Protein AF-A0A435JBN3-F1 (afdb_monomer_lite)

pLDDT: mean 92.52, std 6.9, range [53.62, 98.25]

Sequence (71 aa):
MADRLRIVHCFRSPVGGIFRHVRDLTEAQVAAGHSVGIVCDSTTGGAFEEHLFEQMKNMLALGIHRTPMQR

Foldseek 3Di:
DPDAEEEEAEEEALDDDVVVVVLVVLVVSLVVVHAYEYEYAPPDDDPVSVVVLVVCQVSHNPGYHHYHDDD

Structure (mmCIF, N/CA/C/O backbone):
data_AF-A0A435JBN3-F1
#
_entry.id   AF-A0A435JBN3-F1
#
loop_
_atom_site.group_PDB
_atom_site.id
_atom_site.type_symbol
_atom_site.label_atom_id
_atom_site.label_alt_id
_atom_site.label_comp_id
_atom_site.label_asym_id
_atom_site.label_entity_id
_atom_site.label_seq_id
_atom_site.pdbx_PDB_ins_code
_atom_site.Cartn_x
_atom_site.Cartn_y
_atom_site.Cartn_z
_atom_site.occupancy
_atom_site.B_iso_or_equiv
_atom_site.auth_seq_id
_atom_site.auth_comp_id
_atom_site.auth_asym_id
_atom_site.auth_atom_id
_atom_site.pdbx_PDB_model_num
ATOM 1 N N . MET A 1 1 ? -14.879 11.737 18.743 1.00 53.62 1 MET A N 1
ATOM 2 C CA . MET A 1 1 ? -13.836 10.790 18.295 1.00 53.62 1 MET A CA 1
ATOM 3 C C . MET A 1 1 ? -14.312 10.201 16.985 1.00 53.62 1 MET A C 1
ATOM 5 O O . MET A 1 1 ? -15.446 9.746 16.949 1.00 53.62 1 MET A O 1
ATOM 9 N N . ALA A 1 2 ? -13.527 10.302 15.911 1.00 66.12 2 ALA A N 1
ATOM 10 C CA . ALA A 1 2 ? -13.847 9.569 14.690 1.00 66.12 2 ALA A CA 1
ATOM 11 C C . ALA A 1 2 ? -13.685 8.072 14.977 1.00 66.12 2 ALA A C 1
ATOM 13 O O . ALA A 1 2 ? -12.720 7.681 15.635 1.00 66.12 2 ALA A O 1
ATOM 14 N N . ASP A 1 3 ? -14.644 7.263 14.538 1.00 87.62 3 ASP A N 1
ATOM 15 C CA . ASP A 1 3 ? -14.597 5.817 14.734 1.00 87.62 3 ASP A CA 1
ATOM 16 C C . ASP A 1 3 ? -13.383 5.209 14.017 1.00 87.62 3 ASP A C 1
ATOM 18 O O . ASP A 1 3 ? -12.921 5.711 12.985 1.00 87.62 3 ASP A O 1
ATOM 22 N N . ARG A 1 4 ? -12.849 4.108 14.553 1.00 94.56 4 ARG A N 1
ATOM 23 C CA . ARG A 1 4 ? -11.728 3.399 13.923 1.00 94.56 4 ARG A CA 1
ATOM 24 C C . ARG A 1 4 ? -12.176 2.799 12.588 1.00 94.56 4 ARG A C 1
ATOM 26 O O . ARG A 1 4 ? -12.859 1.779 12.553 1.00 94.56 4 ARG A O 1
ATOM 33 N N . LEU A 1 5 ? -11.732 3.397 11.484 1.00 97.19 5 LEU A N 1
ATOM 34 C CA . LEU A 1 5 ? -12.006 2.904 10.134 1.00 97.19 5 LEU A CA 1
ATOM 35 C C . LEU A 1 5 ? -11.101 1.728 9.734 1.00 97.19 5 LEU A C 1
ATOM 37 O O . LEU A 1 5 ? -9.987 1.563 10.239 1.00 97.19 5 LEU A O 1
ATOM 41 N N . ARG A 1 6 ? -11.594 0.932 8.778 1.00 97.50 6 ARG A N 1
ATOM 42 C CA . ARG A 1 6 ? -10.845 -0.100 8.049 1.00 97.50 6 ARG A CA 1
ATOM 43 C C . ARG A 1 6 ? -10.659 0.377 6.611 1.00 97.50 6 ARG A C 1
ATOM 45 O O . ARG A 1 6 ? -11.642 0.516 5.892 1.00 97.50 6 ARG A O 1
ATOM 52 N N . ILE A 1 7 ? -9.423 0.650 6.211 1.00 97.75 7 ILE A N 1
ATOM 53 C CA . ILE A 1 7 ? -9.082 1.313 4.948 1.00 97.75 7 ILE A CA 1
ATOM 54 C C . ILE A 1 7 ? -8.217 0.369 4.113 1.00 97.75 7 ILE A C 1
ATOM 56 O O . ILE A 1 7 ? -7.230 -0.170 4.607 1.00 97.75 7 ILE A O 1
ATOM 60 N N . VAL A 1 8 ? -8.577 0.172 2.845 1.00 97.75 8 VAL A N 1
ATOM 61 C CA . VAL A 1 8 ? -7.798 -0.637 1.901 1.00 97.75 8 VAL A CA 1
ATOM 62 C C . VAL A 1 8 ? -7.385 0.233 0.724 1.00 97.75 8 VAL A C 1
ATOM 64 O O . VAL A 1 8 ? -8.238 0.738 -0.003 1.00 97.75 8 VAL A O 1
ATOM 67 N N . HIS A 1 9 ? -6.077 0.379 0.519 1.00 97.25 9 HIS A N 1
ATOM 68 C CA . HIS A 1 9 ? -5.527 1.007 -0.681 1.00 97.25 9 HIS A CA 1
ATOM 69 C C . HIS A 1 9 ? -5.375 -0.042 -1.772 1.00 97.25 9 HIS A C 1
ATOM 71 O O . HIS A 1 9 ? -4.579 -0.968 -1.628 1.00 97.25 9 HIS A O 1
ATOM 77 N N . CYS A 1 10 ? -6.127 0.103 -2.862 1.00 95.62 10 CYS A N 1
ATOM 78 C CA . CYS A 1 10 ? -6.037 -0.773 -4.026 1.00 95.62 10 CYS A CA 1
ATOM 79 C C . CYS A 1 10 ? -5.456 -0.003 -5.213 1.00 95.62 10 CYS A C 1
ATOM 81 O O . CYS A 1 10 ? -6.053 0.974 -5.666 1.00 95.62 10 CYS A O 1
ATOM 83 N N . PHE A 1 11 ? -4.288 -0.411 -5.709 1.00 93.44 11 PHE A N 1
ATOM 84 C CA . PHE A 1 11 ? -3.630 0.275 -6.822 1.00 93.44 11 PHE A CA 1
ATOM 85 C C . PHE A 1 11 ? -2.703 -0.655 -7.606 1.00 93.44 11 PHE A C 1
ATOM 87 O O . PHE A 1 11 ? -2.039 -1.521 -7.047 1.00 93.44 11 PHE A O 1
ATOM 94 N N . ARG A 1 12 ? -2.614 -0.450 -8.924 1.00 92.00 12 ARG A N 1
ATOM 95 C CA . ARG A 1 12 ? -1.867 -1.361 -9.805 1.00 92.00 12 ARG A CA 1
ATOM 96 C C . ARG A 1 12 ? -0.359 -1.139 -9.811 1.00 92.00 12 ARG A C 1
ATOM 98 O O . ARG A 1 12 ? 0.374 -2.049 -10.132 1.00 92.00 12 ARG A O 1
ATOM 105 N N . SER A 1 13 ? 0.130 0.069 -9.563 1.00 90.06 13 SER A N 1
ATOM 106 C CA . SER A 1 13 ? 1.558 0.369 -9.730 1.00 90.06 13 SER A CA 1
ATOM 107 C C . SER A 1 13 ? 2.237 0.459 -8.363 1.00 90.06 13 SER A C 1
ATOM 109 O O . SER A 1 13 ? 2.267 1.550 -7.802 1.00 90.06 13 SER A O 1
ATOM 111 N N . PRO A 1 14 ? 2.810 -0.626 -7.812 1.00 86.88 14 PRO A N 1
ATOM 112 C CA . PRO A 1 14 ? 3.570 -0.627 -6.563 1.00 86.88 14 PRO A CA 1
ATOM 113 C C . PRO A 1 14 ? 4.937 0.069 -6.677 1.00 86.88 14 PRO A C 1
ATOM 115 O O . PRO A 1 14 ? 5.811 -0.188 -5.868 1.00 86.88 14 PRO A O 1
ATOM 118 N N . VAL A 1 15 ? 5.135 0.945 -7.667 1.00 89.94 15 VAL A N 1
ATOM 119 C CA . VAL A 1 15 ? 6.397 1.639 -7.966 1.00 89.94 15 VAL A CA 1
ATOM 120 C C . VAL A 1 15 ? 6.186 3.147 -8.097 1.00 89.94 15 VAL A C 1
ATOM 122 O O . VAL A 1 15 ? 5.085 3.621 -8.399 1.00 89.94 15 VAL A O 1
ATOM 125 N N . GLY A 1 16 ? 7.270 3.907 -7.935 1.00 90.00 16 GLY A N 1
ATOM 126 C CA . GLY A 1 16 ? 7.316 5.334 -8.258 1.00 90.00 16 GLY A CA 1
ATOM 127 C C . GLY A 1 16 ? 6.416 6.218 -7.384 1.00 90.00 16 GLY A C 1
ATOM 128 O O . GLY A 1 16 ? 6.176 5.940 -6.208 1.00 90.00 16 GLY A O 1
ATOM 129 N N . GLY A 1 17 ? 5.936 7.326 -7.962 1.00 92.38 17 GLY A N 1
ATOM 130 C CA . GLY A 1 17 ? 5.254 8.395 -7.221 1.00 92.38 17 GLY A CA 1
ATOM 131 C C . GLY A 1 17 ? 3.955 7.969 -6.532 1.00 92.38 17 GLY A C 1
ATOM 132 O O . GLY A 1 17 ? 3.693 8.394 -5.409 1.00 92.38 17 GLY A O 1
ATOM 133 N N . ILE A 1 18 ? 3.170 7.085 -7.156 1.00 91.56 18 ILE A N 1
ATOM 134 C CA . ILE A 1 18 ? 1.935 6.576 -6.545 1.00 91.56 18 ILE A CA 1
ATOM 135 C C . ILE A 1 18 ? 2.232 5.721 -5.310 1.00 91.56 18 ILE A C 1
ATOM 137 O O . ILE A 1 18 ? 1.568 5.881 -4.290 1.00 91.56 18 ILE A O 1
ATOM 141 N N . PHE A 1 19 ? 3.267 4.878 -5.354 1.00 93.62 19 PHE A N 1
ATOM 142 C CA . PHE A 1 19 ? 3.631 4.050 -4.209 1.00 93.62 19 PHE A CA 1
ATOM 143 C C . PHE A 1 19 ? 4.166 4.890 -3.047 1.00 93.62 19 PHE A C 1
ATOM 145 O O . PHE A 1 19 ? 3.771 4.670 -1.903 1.00 93.62 19 PHE A O 1
ATOM 152 N N . ARG A 1 20 ? 4.991 5.908 -3.339 1.00 93.94 20 ARG A N 1
ATOM 153 C CA . ARG A 1 20 ? 5.425 6.881 -2.325 1.00 93.94 20 ARG A CA 1
ATOM 154 C C . ARG A 1 20 ? 4.227 7.549 -1.652 1.00 93.94 20 ARG A C 1
ATOM 156 O O . ARG A 1 20 ? 4.169 7.581 -0.429 1.00 93.94 20 ARG A O 1
ATOM 163 N N . HIS A 1 21 ? 3.269 8.030 -2.441 1.00 95.56 21 HIS A N 1
ATOM 164 C CA . HIS A 1 21 ? 2.075 8.685 -1.914 1.00 95.56 21 HIS A CA 1
ATOM 165 C C . HIS A 1 21 ? 1.238 7.753 -1.027 1.00 95.56 21 HIS A C 1
ATOM 167 O O . HIS A 1 21 ? 0.865 8.136 0.080 1.00 95.56 21 HIS A O 1
ATOM 173 N N . VAL A 1 22 ? 0.971 6.523 -1.483 1.00 95.94 22 VAL A N 1
ATOM 174 C CA . VAL A 1 22 ? 0.195 5.547 -0.703 1.00 95.94 22 VAL A CA 1
ATOM 175 C C . VAL A 1 22 ? 0.895 5.209 0.608 1.00 95.94 22 VAL A C 1
ATOM 177 O O . VAL A 1 22 ? 0.217 5.109 1.629 1.00 95.94 22 VAL A O 1
ATOM 180 N N . ARG A 1 23 ? 2.226 5.065 0.613 1.00 95.12 23 ARG A N 1
ATOM 181 C CA . ARG A 1 23 ? 2.985 4.819 1.844 1.00 95.12 23 ARG A CA 1
ATOM 182 C C . ARG A 1 23 ? 2.816 5.958 2.847 1.00 95.12 23 ARG A C 1
ATOM 184 O O . ARG A 1 23 ? 2.399 5.698 3.970 1.00 95.12 23 ARG A O 1
ATOM 191 N N . ASP A 1 24 ? 3.042 7.195 2.417 1.00 96.12 24 ASP A N 1
ATOM 192 C CA . ASP A 1 24 ? 2.949 8.371 3.290 1.00 96.12 24 ASP A CA 1
ATOM 193 C C . ASP A 1 24 ? 1.522 8.540 3.851 1.00 96.12 24 ASP A C 1
ATOM 195 O O . ASP A 1 24 ? 1.324 8.795 5.040 1.00 96.12 24 ASP A O 1
ATOM 199 N N . LEU A 1 25 ? 0.501 8.323 3.012 1.00 96.88 25 LEU A N 1
ATOM 200 C CA . LEU A 1 25 ? -0.902 8.361 3.431 1.00 96.88 25 LEU A CA 1
ATOM 201 C C . LEU A 1 25 ? -1.237 7.243 4.425 1.00 96.88 25 LEU A C 1
ATOM 203 O O . LEU A 1 25 ? -1.946 7.463 5.407 1.00 96.88 25 LEU A O 1
ATOM 207 N N . THR A 1 26 ? -0.732 6.041 4.169 1.00 96.69 26 THR A N 1
ATOM 208 C CA . THR A 1 26 ? -0.939 4.879 5.029 1.00 96.69 26 THR A CA 1
ATOM 209 C C . THR A 1 26 ? -0.309 5.089 6.405 1.00 96.69 26 THR A C 1
ATOM 211 O O . THR A 1 26 ? -0.949 4.798 7.413 1.00 96.69 26 THR A O 1
ATOM 214 N N . GLU A 1 27 ? 0.900 5.650 6.466 1.00 96.00 27 GLU A N 1
ATOM 215 C CA . GLU A 1 27 ? 1.557 6.022 7.722 1.00 96.00 27 GLU A CA 1
ATOM 216 C C . GLU A 1 27 ? 0.706 7.002 8.535 1.00 96.00 27 GLU A C 1
ATOM 218 O O . GLU A 1 27 ? 0.446 6.762 9.717 1.00 96.00 27 GLU A O 1
ATOM 223 N N . ALA A 1 28 ? 0.183 8.050 7.894 1.00 97.06 28 ALA A N 1
ATOM 224 C CA . ALA A 1 28 ? -0.689 9.020 8.549 1.00 97.06 28 ALA A CA 1
ATOM 225 C C . ALA A 1 28 ? -2.008 8.398 9.047 1.00 97.06 28 ALA A C 1
ATOM 227 O O . ALA A 1 28 ? -2.463 8.697 10.150 1.00 97.06 28 ALA A O 1
ATOM 228 N N . GLN A 1 29 ? -2.622 7.506 8.265 1.00 97.12 29 GLN A N 1
ATOM 229 C CA . GLN A 1 29 ? -3.865 6.825 8.644 1.00 97.12 29 GLN A CA 1
ATOM 230 C C . GLN A 1 29 ? -3.671 5.861 9.820 1.00 97.12 29 GLN A C 1
ATOM 232 O O . GLN A 1 29 ? -4.515 5.812 10.716 1.00 97.12 29 GLN A O 1
ATOM 237 N N . VAL A 1 30 ? -2.557 5.123 9.844 1.00 96.62 30 VAL A N 1
ATOM 238 C CA . VAL A 1 30 ? -2.194 4.271 10.983 1.00 96.62 30 VAL A CA 1
ATOM 239 C C . VAL A 1 30 ? -1.938 5.128 12.224 1.00 96.62 30 VAL A C 1
ATOM 241 O O . VAL A 1 30 ? -2.465 4.816 13.291 1.00 96.62 30 VAL A O 1
ATOM 244 N N . ALA A 1 31 ? -1.215 6.245 12.089 1.00 96.12 31 ALA A N 1
ATOM 245 C CA . ALA A 1 31 ? -0.980 7.188 13.185 1.00 96.12 31 ALA A CA 1
ATOM 246 C C . ALA A 1 31 ? -2.280 7.823 13.719 1.00 96.12 31 ALA A C 1
ATOM 248 O O . ALA A 1 31 ? -2.392 8.088 14.914 1.00 96.12 31 ALA A O 1
ATOM 249 N N . ALA A 1 32 ? -3.289 8.005 12.862 1.00 96.25 32 ALA A N 1
ATOM 250 C CA . ALA A 1 32 ? -4.632 8.445 13.244 1.00 96.25 32 ALA A CA 1
ATOM 251 C C . ALA A 1 32 ? -5.483 7.347 13.923 1.00 96.25 32 ALA A C 1
ATOM 253 O O . ALA A 1 32 ? -6.623 7.601 14.313 1.00 96.25 32 ALA A O 1
ATOM 254 N N . GLY A 1 33 ? -4.952 6.129 14.082 1.00 96.19 33 GLY A N 1
ATOM 255 C CA . GLY A 1 33 ? -5.613 5.015 14.763 1.00 96.19 33 GLY A CA 1
ATOM 256 C C . GLY A 1 33 ? -6.483 4.135 13.862 1.00 96.19 33 GLY A C 1
ATOM 257 O O . GLY A 1 33 ? -7.257 3.321 14.372 1.00 96.19 33 GLY A O 1
ATOM 258 N N . HIS A 1 34 ? -6.388 4.271 12.536 1.00 97.56 34 HIS A N 1
ATOM 259 C CA . HIS A 1 34 ? -7.140 3.445 11.590 1.00 97.56 34 HIS A CA 1
ATOM 260 C C . HIS A 1 34 ? -6.437 2.114 11.293 1.00 97.56 34 HIS A C 1
ATOM 262 O O . HIS A 1 34 ? -5.214 1.996 11.338 1.00 97.56 34 HIS A O 1
ATOM 268 N N . SER A 1 35 ? -7.221 1.091 10.952 1.00 97.69 35 SER A N 1
ATOM 269 C CA . SER A 1 35 ? -6.688 -0.166 10.421 1.00 97.69 35 SER A CA 1
ATOM 270 C C . SER A 1 35 ? -6.505 -0.038 8.917 1.00 97.69 35 SER A C 1
ATOM 272 O O . SER A 1 35 ? -7.491 0.143 8.206 1.00 97.69 35 SER A O 1
ATOM 274 N N . VAL A 1 36 ? -5.275 -0.180 8.429 1.00 98.25 36 VAL A N 1
ATOM 275 C CA . VAL A 1 36 ? -4.956 -0.014 7.005 1.00 98.25 36 VAL A CA 1
ATOM 276 C C . VAL A 1 36 ? -4.393 -1.305 6.414 1.00 98.25 36 VAL A C 1
ATOM 278 O O . VAL A 1 36 ? -3.736 -2.079 7.115 1.00 98.25 36 VAL A O 1
ATOM 281 N N . GLY A 1 37 ? -4.670 -1.539 5.131 1.00 97.75 37 GLY A N 1
ATOM 282 C CA . GLY A 1 37 ? -4.058 -2.585 4.316 1.00 97.75 37 GLY A CA 1
ATOM 283 C C . GLY A 1 37 ? -3.854 -2.144 2.875 1.00 97.75 37 GLY A C 1
ATOM 284 O O . GLY A 1 37 ? -4.420 -1.144 2.425 1.00 97.75 37 GLY A O 1
ATOM 285 N N . ILE A 1 38 ? -3.039 -2.906 2.154 1.00 97.00 38 ILE A N 1
ATOM 286 C CA . ILE A 1 38 ? -2.681 -2.632 0.762 1.00 97.00 38 ILE A CA 1
ATOM 287 C C . ILE A 1 38 ? -3.004 -3.848 -0.101 1.00 97.00 38 ILE A C 1
ATOM 289 O O . ILE A 1 38 ? -2.665 -4.974 0.257 1.00 97.00 38 ILE A O 1
ATOM 293 N N . VAL A 1 39 ? -3.611 -3.605 -1.262 1.00 95.94 39 VAL A N 1
ATOM 294 C CA . VAL A 1 39 ? -3.730 -4.573 -2.351 1.00 95.94 39 VAL A CA 1
ATOM 295 C C . VAL A 1 39 ? -3.102 -3.967 -3.602 1.00 95.94 39 VAL A C 1
ATOM 297 O O . VAL A 1 39 ? -3.524 -2.905 -4.059 1.00 95.94 39 VAL A O 1
ATOM 300 N N . CYS A 1 40 ? -2.087 -4.613 -4.165 1.00 95.06 40 CYS A N 1
ATOM 301 C CA . CYS A 1 40 ? -1.419 -4.097 -5.357 1.00 95.06 40 CYS A CA 1
ATOM 302 C C . CYS A 1 40 ? -0.968 -5.191 -6.322 1.00 95.06 40 CYS A C 1
ATOM 304 O O . CYS A 1 40 ? -1.098 -6.385 -6.045 1.00 95.06 40 CYS A O 1
ATOM 306 N N . ASP A 1 41 ? -0.477 -4.774 -7.486 1.00 94.25 41 ASP A N 1
ATOM 307 C CA . ASP A 1 41 ? -0.009 -5.702 -8.507 1.00 94.25 41 ASP A CA 1
ATOM 308 C C . ASP A 1 41 ? 1.219 -6.500 -8.043 1.00 94.25 41 ASP A C 1
ATOM 310 O O . ASP A 1 41 ? 2.143 -5.966 -7.419 1.00 94.25 41 ASP A O 1
ATOM 314 N N . SER A 1 42 ? 1.253 -7.788 -8.376 1.00 91.19 42 SER A N 1
ATOM 315 C CA . SER A 1 42 ? 2.407 -8.656 -8.111 1.00 91.19 42 SER A CA 1
ATOM 316 C C . SER A 1 42 ? 3.390 -8.744 -9.281 1.00 91.19 42 SER A C 1
ATOM 318 O O . SER A 1 42 ?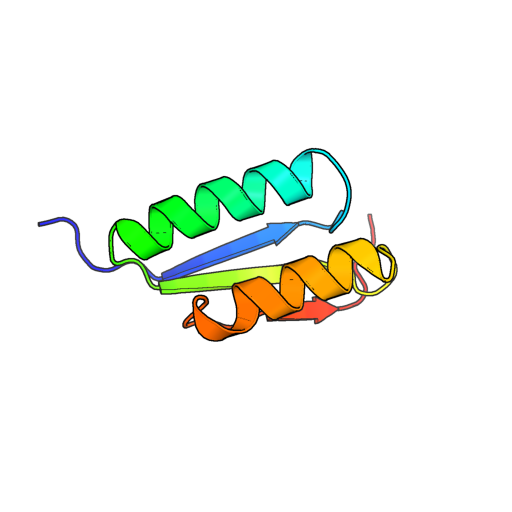 4.453 -9.332 -9.119 1.00 91.19 42 SER A O 1
ATOM 320 N N . THR A 1 43 ? 3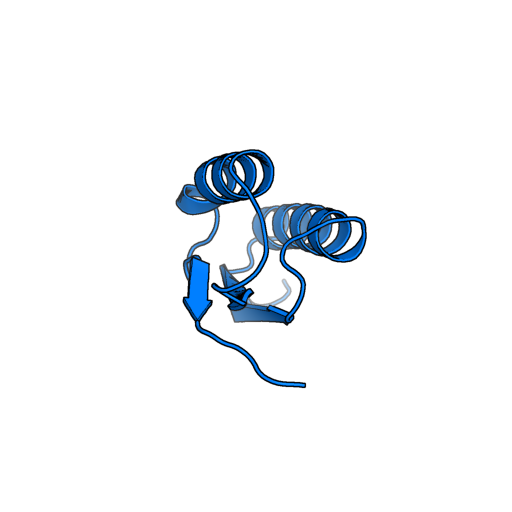.046 -8.217 -10.462 1.00 88.88 43 THR A N 1
ATOM 321 C CA . THR A 1 43 ? 3.857 -8.360 -11.689 1.00 88.88 43 THR A CA 1
ATOM 322 C C . THR A 1 43 ? 4.843 -7.214 -11.919 1.00 88.88 43 THR A C 1
ATOM 324 O O . THR A 1 43 ? 5.701 -7.297 -12.794 1.00 88.88 43 THR A O 1
ATOM 327 N N . THR A 1 44 ? 4.744 -6.152 -11.124 1.00 85.06 44 THR A N 1
ATOM 328 C CA . THR A 1 44 ? 5.568 -4.942 -11.213 1.00 85.06 44 THR A CA 1
ATOM 329 C C . THR A 1 44 ? 6.282 -4.660 -9.886 1.00 85.06 44 THR A C 1
ATOM 331 O O . THR A 1 44 ? 5.851 -5.118 -8.830 1.00 85.06 44 THR A O 1
ATOM 334 N N . GLY A 1 45 ? 7.387 -3.910 -9.923 1.00 81.12 45 GLY A N 1
ATOM 335 C CA . GLY A 1 45 ? 8.250 -3.662 -8.756 1.00 81.12 45 GLY A CA 1
ATOM 336 C C . GLY A 1 45 ? 9.504 -4.534 -8.722 1.00 81.12 45 GLY A C 1
ATOM 337 O O . GLY A 1 45 ? 9.562 -5.580 -9.366 1.00 81.12 45 GLY A O 1
ATOM 338 N N . GLY A 1 46 ? 10.529 -4.066 -8.009 1.00 86.44 46 GLY A N 1
ATOM 339 C CA . GLY A 1 46 ? 11.802 -4.762 -7.840 1.00 86.44 46 GLY A CA 1
ATOM 340 C C . GLY A 1 46 ? 12.188 -4.927 -6.371 1.00 86.44 46 GLY A C 1
ATOM 341 O O . GLY A 1 46 ? 11.382 -4.739 -5.462 1.00 86.44 46 GLY A O 1
ATOM 342 N N . ALA A 1 47 ? 13.459 -5.260 -6.131 1.00 89.38 47 ALA A N 1
ATOM 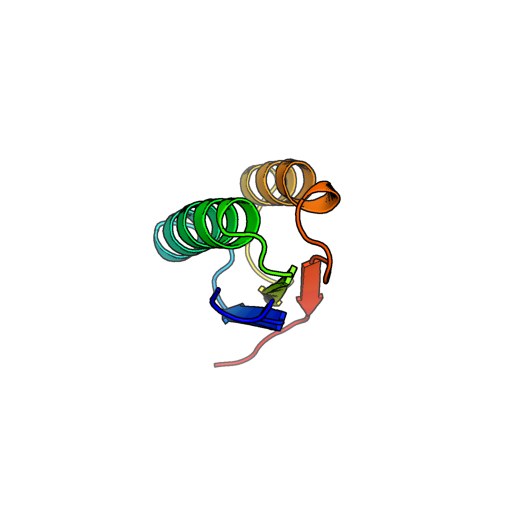343 C CA . ALA A 1 47 ? 13.988 -5.474 -4.781 1.00 89.38 47 ALA A CA 1
ATOM 344 C C . ALA A 1 47 ? 13.840 -4.242 -3.866 1.00 89.38 47 ALA A C 1
ATOM 346 O O . ALA A 1 47 ? 13.687 -4.384 -2.654 1.00 89.38 47 ALA A O 1
ATOM 347 N N . PHE A 1 48 ? 13.870 -3.036 -4.442 1.00 90.38 48 PHE A N 1
ATOM 348 C CA . PHE A 1 48 ? 13.702 -1.791 -3.699 1.00 90.38 48 PHE A CA 1
ATOM 349 C C . PHE A 1 48 ? 12.284 -1.646 -3.136 1.00 90.38 48 PHE A C 1
ATOM 351 O O . PHE A 1 48 ? 12.113 -1.390 -1.946 1.00 90.38 48 PHE A O 1
ATOM 358 N N . GLU A 1 49 ? 11.260 -1.848 -3.965 1.00 90.81 49 GLU A N 1
ATOM 359 C CA . GLU A 1 49 ? 9.867 -1.798 -3.525 1.00 90.81 49 GLU A CA 1
ATOM 360 C C . GLU A 1 49 ? 9.543 -2.909 -2.529 1.00 90.81 49 GLU A C 1
ATOM 362 O O . GLU A 1 49 ? 8.841 -2.658 -1.553 1.00 90.81 49 GLU A O 1
ATOM 367 N N . GLU A 1 50 ? 10.098 -4.106 -2.722 1.00 90.00 50 GLU A N 1
ATOM 368 C CA . GLU A 1 50 ? 9.907 -5.219 -1.789 1.00 90.00 50 GLU A CA 1
ATOM 369 C C . GLU A 1 50 ? 10.471 -4.893 -0.398 1.00 90.00 50 GLU A C 1
ATOM 371 O O . GLU A 1 50 ? 9.811 -5.129 0.613 1.00 90.00 50 GLU A O 1
ATOM 376 N N . HIS A 1 51 ? 11.645 -4.252 -0.330 1.00 92.56 51 HIS A N 1
ATOM 377 C CA . HIS A 1 51 ? 12.205 -3.778 0.936 1.00 92.56 51 HIS A CA 1
ATOM 378 C C . HIS A 1 51 ? 11.282 -2.771 1.637 1.00 92.56 51 HIS A C 1
ATOM 380 O O . HIS A 1 51 ? 11.082 -2.845 2.850 1.00 92.56 51 HIS A O 1
ATOM 386 N N . LEU A 1 52 ? 10.685 -1.853 0.874 1.00 92.69 52 LEU A N 1
ATOM 387 C CA . LEU A 1 52 ? 9.735 -0.875 1.402 1.00 92.69 52 LEU A CA 1
ATOM 388 C C . LEU A 1 52 ? 8.444 -1.545 1.898 1.00 92.69 52 LEU A C 1
ATOM 390 O O . LEU A 1 52 ? 7.920 -1.156 2.939 1.00 92.69 52 LEU A O 1
ATOM 394 N N . PHE A 1 53 ? 7.939 -2.566 1.199 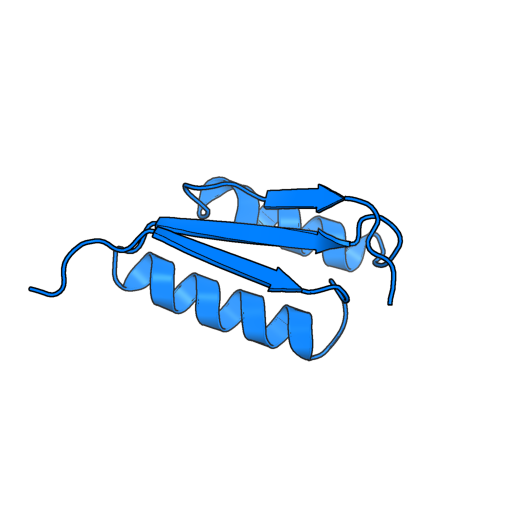1.00 92.69 53 PHE A N 1
ATOM 395 C CA . PHE A 1 53 ? 6.787 -3.339 1.671 1.00 92.69 53 PHE A CA 1
ATOM 396 C C . PHE A 1 53 ? 7.087 -4.084 2.975 1.00 92.69 53 PHE A C 1
ATOM 398 O O . PHE A 1 53 ? 6.261 -4.060 3.888 1.00 92.69 53 PHE A O 1
ATOM 405 N N . GLU A 1 54 ? 8.268 -4.690 3.104 1.00 92.94 54 GLU A N 1
ATOM 406 C CA . GLU A 1 54 ? 8.671 -5.382 4.334 1.00 92.94 54 GLU A CA 1
ATOM 407 C C . GLU A 1 54 ? 8.763 -4.429 5.536 1.00 92.94 54 GLU A C 1
ATOM 409 O O . GLU A 1 54 ? 8.319 -4.776 6.630 1.00 92.94 54 GLU A O 1
ATOM 414 N N . GLN A 1 55 ? 9.224 -3.190 5.334 1.00 92.88 55 GLN A N 1
ATOM 415 C CA . GLN A 1 55 ? 9.209 -2.162 6.385 1.00 92.88 55 GLN A CA 1
ATOM 416 C C . GLN A 1 55 ? 7.787 -1.815 6.857 1.00 92.88 55 GLN A C 1
ATOM 418 O O . GLN A 1 55 ? 7.573 -1.549 8.040 1.00 92.88 55 GLN A O 1
ATOM 423 N N . MET A 1 56 ? 6.802 -1.846 5.955 1.00 92.94 56 MET A N 1
ATOM 424 C CA . MET A 1 56 ? 5.407 -1.514 6.265 1.00 92.94 56 MET A CA 1
ATOM 425 C C . MET A 1 56 ? 4.613 -2.690 6.849 1.00 92.94 56 MET A C 1
ATOM 427 O O . MET A 1 56 ? 3.593 -2.492 7.506 1.00 92.94 56 MET A O 1
ATOM 431 N N . LYS A 1 57 ? 5.044 -3.930 6.629 1.00 91.31 57 LYS A N 1
ATOM 432 C CA . LYS A 1 57 ? 4.257 -5.140 6.916 1.00 91.31 57 LYS A CA 1
ATOM 433 C C . LYS A 1 57 ? 3.720 -5.215 8.349 1.00 91.31 57 LYS A C 1
ATOM 435 O O . LYS A 1 57 ? 2.571 -5.592 8.551 1.00 91.31 57 LYS A O 1
ATOM 440 N N . ASN A 1 58 ? 4.520 -4.792 9.327 1.00 92.50 58 ASN A N 1
ATOM 441 C CA . ASN A 1 58 ? 4.159 -4.861 10.747 1.00 92.50 58 ASN A CA 1
ATOM 442 C C . ASN A 1 58 ? 3.184 -3.761 11.197 1.00 92.50 58 ASN A C 1
ATOM 444 O O . ASN A 1 58 ? 2.492 -3.941 12.196 1.00 92.50 58 ASN A O 1
ATOM 448 N N . MET A 1 59 ? 3.118 -2.629 10.488 1.00 94.94 59 MET A N 1
ATOM 449 C CA . MET A 1 59 ? 2.214 -1.527 10.848 1.00 94.94 59 MET A CA 1
ATOM 450 C C . MET A 1 59 ? 0.830 -1.646 10.196 1.00 94.94 59 MET A C 1
ATOM 452 O O . MET A 1 59 ? -0.129 -1.022 10.652 1.00 94.94 59 MET A O 1
ATOM 456 N N . LEU A 1 60 ? 0.698 -2.454 9.141 1.00 96.44 60 LEU A N 1
ATOM 457 C CA . LEU A 1 60 ? -0.560 -2.637 8.419 1.00 96.44 60 LEU A CA 1
ATOM 458 C C . LEU A 1 60 ? -1.389 -3.752 9.037 1.00 96.44 60 LEU A C 1
ATOM 460 O O . LEU A 1 60 ? -1.248 -4.922 8.697 1.00 96.44 60 LEU A O 1
ATOM 464 N N . ALA A 1 61 ? -2.311 -3.369 9.920 1.00 96.56 61 ALA A N 1
ATOM 465 C CA . ALA A 1 61 ? -3.195 -4.301 10.618 1.00 96.56 61 ALA A CA 1
ATOM 466 C C . ALA A 1 61 ? -4.050 -5.183 9.685 1.00 96.56 61 ALA A C 1
ATOM 468 O O . ALA A 1 61 ? -4.497 -6.247 10.105 1.00 96.56 61 ALA A O 1
ATOM 469 N N . LEU A 1 62 ? -4.317 -4.742 8.449 1.00 97.06 62 LEU A N 1
ATOM 470 C CA . LEU A 1 62 ? -5.044 -5.529 7.443 1.00 97.06 62 LEU A CA 1
ATOM 471 C C . LEU A 1 62 ? -4.109 -6.247 6.452 1.00 97.06 62 LEU A C 1
ATOM 473 O O . LEU A 1 62 ? -4.595 -6.965 5.585 1.00 97.06 62 LEU A O 1
ATOM 477 N N . GLY A 1 63 ? -2.793 -6.068 6.580 1.00 96.75 63 GLY A N 1
ATOM 478 C CA . GLY A 1 63 ? -1.779 -6.726 5.765 1.00 96.75 63 GLY A CA 1
ATOM 479 C C . GLY A 1 63 ? -1.527 -6.091 4.395 1.00 96.75 63 GLY A C 1
ATOM 480 O O . GLY A 1 63 ? -2.088 -5.055 4.023 1.00 96.75 63 GLY A O 1
ATOM 481 N N . ILE A 1 64 ? -0.634 -6.740 3.649 1.00 96.06 64 ILE A N 1
ATOM 482 C CA . ILE A 1 64 ? -0.246 -6.391 2.281 1.00 96.06 64 ILE A CA 1
ATOM 483 C C . ILE A 1 64 ? -0.506 -7.613 1.411 1.00 96.06 64 ILE A C 1
ATOM 485 O O . ILE A 1 64 ? 0.032 -8.689 1.672 1.00 96.06 64 ILE A O 1
ATOM 489 N N . HIS A 1 65 ? -1.315 -7.443 0.373 1.00 95.31 65 HIS A N 1
ATOM 490 C CA . HIS A 1 65 ? -1.652 -8.487 -0.581 1.00 95.31 65 HIS A CA 1
ATOM 491 C C . HIS A 1 65 ? -1.219 -8.073 -1.981 1.00 95.31 65 HIS A C 1
ATOM 493 O O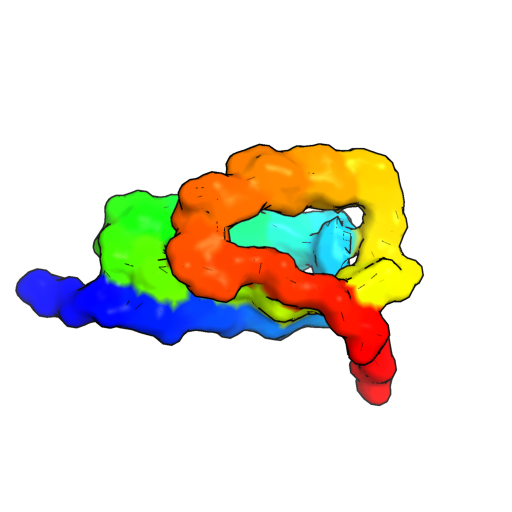 . HIS A 1 65 ? -1.589 -7.011 -2.479 1.00 95.31 65 HIS A O 1
ATOM 499 N N . ARG A 1 66 ? -0.442 -8.934 -2.635 1.00 93.38 66 ARG A N 1
ATOM 500 C CA . ARG A 1 66 ? 0.012 -8.724 -4.008 1.00 93.38 66 ARG A CA 1
ATOM 501 C C . ARG A 1 66 ? -0.631 -9.775 -4.906 1.00 93.38 66 ARG A C 1
ATOM 503 O O . ARG A 1 66 ? -0.537 -10.963 -4.616 1.00 93.38 66 ARG A O 1
ATOM 510 N N . THR A 1 67 ? -1.299 -9.345 -5.971 1.00 93.75 67 THR A N 1
ATOM 511 C CA . THR A 1 67 ? -1.974 -10.224 -6.942 1.00 93.75 67 THR A CA 1
ATOM 512 C C . THR A 1 67 ? -1.800 -9.663 -8.351 1.00 93.75 67 THR A C 1
ATOM 514 O O . THR A 1 67 ? -1.734 -8.444 -8.477 1.00 93.75 67 THR A O 1
ATOM 517 N N . PRO A 1 68 ? -1.755 -10.476 -9.422 1.00 93.88 68 PRO A N 1
ATOM 518 C CA . PRO A 1 68 ? -1.715 -9.941 -10.779 1.00 93.88 68 PRO A CA 1
ATOM 519 C C . PRO A 1 68 ? -2.939 -9.059 -11.063 1.00 93.88 68 PRO A C 1
ATOM 521 O O . PRO A 1 68 ? -4.070 -9.465 -10.786 1.00 93.88 68 PRO A O 1
ATOM 524 N N . MET A 1 69 ? -2.724 -7.865 -11.618 1.00 92.69 69 MET A N 1
ATOM 525 C CA . MET A 1 69 ? -3.787 -6.913 -11.959 1.00 92.69 69 MET A CA 1
ATOM 526 C C . MET A 1 69 ? -3.687 -6.462 -13.421 1.00 92.69 69 MET A C 1
ATOM 528 O O . MET A 1 69 ? -2.672 -5.911 -13.847 1.00 92.69 69 MET A O 1
ATOM 532 N N . GLN A 1 70 ? -4.763 -6.643 -14.194 1.00 85.88 70 GLN A N 1
ATOM 533 C CA . GLN A 1 70 ? -4.840 -6.179 -15.587 1.00 85.88 70 GLN A CA 1
ATOM 534 C C . GLN A 1 70 ? -5.293 -4.708 -15.685 1.00 85.88 70 GLN A C 1
ATOM 536 O O . GLN 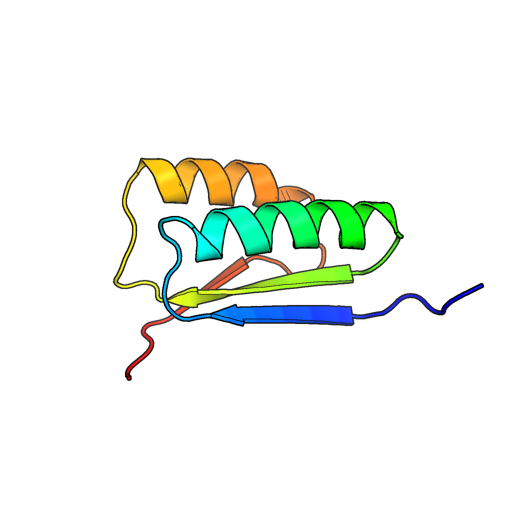A 1 70 ? -5.693 -4.108 -14.683 1.00 85.88 70 GLN A O 1
ATOM 541 N N . ARG A 1 71 ? -5.135 -4.083 -16.865 1.00 78.25 71 ARG A N 1
ATOM 542 C CA . ARG A 1 71 ? -5.597 -2.700 -17.092 1.00 78.25 71 ARG A CA 1
ATOM 543 C C . ARG A 1 71 ? -7.084 -2.638 -17.368 1.00 78.25 71 ARG A C 1
ATOM 545 O O . ARG A 1 71 ? -7.574 -3.553 -18.058 1.00 78.25 71 ARG A O 1
#

Secondary structure (DSSP, 8-state):
-----EEEEEES--SHHHHHHHHHHHHHHHHTT-EEEEEEESSS--HHHHHHHHHHTTT-TT-EEEE----

Radius of gyration: 12.07 Å; chains: 1; bounding box: 29×21×35 Å